Protein AF-A0A9E5FV92-F1 (afdb_monomer)

Foldseek 3Di:
DVVCVLLVNCVQDDDDDVVNVVVVVVCVVCVVVVVVSVVSSVVCCVPGPVNPVVVVVVVVVVVVVVVVVVD

Radius of gyration: 17.6 Å; Cα contacts (8 Å, |Δi|>4): 25; chains: 1; bounding box: 36×28×46 Å

Structure (mmCIF, N/CA/C/O backbone):
data_AF-A0A9E5FV92-F1
#
_entry.id   AF-A0A9E5FV92-F1
#
loop_
_atom_site.group_PDB
_atom_site.id
_atom_site.type_symbol
_atom_site.label_atom_id
_atom_site.label_alt_id
_atom_site.label_comp_id
_atom_site.label_asym_id
_atom_site.label_entity_id
_atom_site.label_seq_id
_atom_site.pdbx_PDB_ins_code
_atom_site.Cartn_x
_atom_site.Cartn_y
_atom_site.Cartn_z
_atom_site.occupancy
_atom_site.B_iso_or_equiv
_atom_site.auth_seq_id
_atom_site.auth_comp_id
_atom_site.auth_asym_id
_atom_site.auth_atom_id
_atom_site.pdbx_PDB_model_num
ATOM 1 N N . GLY A 1 1 ? -2.590 9.526 -0.157 1.00 62.50 1 GLY A N 1
ATOM 2 C CA . GLY A 1 1 ? -1.358 9.225 0.600 1.00 62.50 1 GLY A CA 1
ATOM 3 C C . GLY A 1 1 ? -1.520 8.103 1.613 1.00 62.50 1 GLY A C 1
ATOM 4 O O . GLY A 1 1 ? -0.684 7.217 1.618 1.00 62.50 1 GLY A O 1
ATOM 5 N N . ALA A 1 2 ? -2.578 8.099 2.436 1.00 72.50 2 ALA A N 1
ATOM 6 C CA . ALA A 1 2 ? -2.677 7.239 3.626 1.00 72.50 2 ALA A CA 1
ATOM 7 C C . ALA A 1 2 ? -2.392 5.737 3.408 1.00 72.50 2 ALA A C 1
ATOM 9 O O . ALA A 1 2 ? -1.668 5.144 4.200 1.00 72.50 2 ALA A O 1
ATOM 10 N N . LEU A 1 3 ? -2.896 5.131 2.325 1.00 79.81 3 LEU A N 1
ATOM 11 C CA . LEU A 1 3 ? -2.645 3.712 2.029 1.00 79.81 3 LEU A CA 1
ATOM 12 C C . LEU A 1 3 ? -1.188 3.433 1.649 1.00 79.81 3 LEU A C 1
ATOM 14 O O . LEU A 1 3 ? -0.610 2.468 2.130 1.00 79.81 3 LEU A O 1
ATOM 18 N N . LEU A 1 4 ? -0.582 4.294 0.830 1.00 84.50 4 LEU A N 1
ATOM 19 C CA . LEU A 1 4 ? 0.827 4.173 0.451 1.00 84.50 4 LEU A CA 1
ATOM 20 C C . LEU A 1 4 ? 1.738 4.386 1.66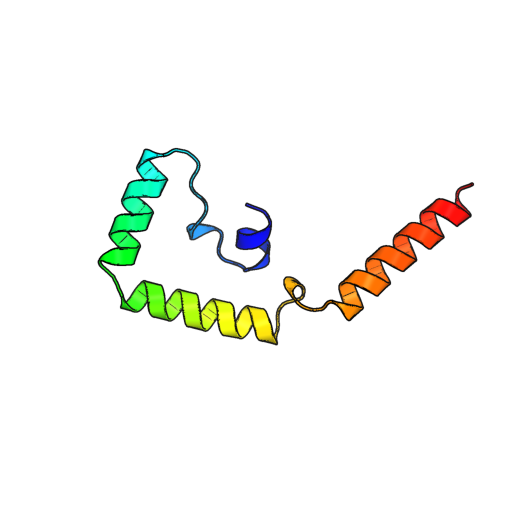3 1.00 84.50 4 LEU A C 1
ATOM 22 O O . LEU A 1 4 ? 2.677 3.627 1.863 1.00 84.50 4 LEU A O 1
ATOM 26 N N . THR A 1 5 ? 1.418 5.350 2.527 1.00 82.56 5 THR A N 1
ATOM 27 C CA . THR A 1 5 ? 2.149 5.576 3.781 1.00 82.56 5 THR A CA 1
ATOM 28 C C . THR A 1 5 ? 2.054 4.370 4.714 1.00 82.56 5 THR A C 1
ATOM 30 O O . THR A 1 5 ? 3.067 3.915 5.236 1.00 82.56 5 THR A O 1
ATOM 33 N N . ALA A 1 6 ? 0.855 3.814 4.895 1.00 80.44 6 ALA A N 1
ATOM 34 C CA . ALA A 1 6 ? 0.660 2.633 5.728 1.00 80.44 6 ALA A CA 1
ATOM 35 C C . ALA A 1 6 ? 1.310 1.375 5.119 1.00 80.44 6 ALA A C 1
ATOM 37 O O . ALA A 1 6 ? 1.747 0.496 5.858 1.00 80.44 6 ALA A O 1
ATOM 38 N N . ALA A 1 7 ? 1.430 1.312 3.790 1.00 83.00 7 ALA A N 1
ATOM 39 C CA . ALA A 1 7 ? 2.179 0.277 3.086 1.00 83.00 7 ALA A CA 1
ATOM 40 C C . ALA A 1 7 ? 3.698 0.531 3.045 1.00 83.00 7 ALA A C 1
ATOM 42 O O . ALA A 1 7 ? 4.416 -0.225 2.397 1.00 83.00 7 ALA A O 1
ATOM 43 N N . GLN A 1 8 ? 4.196 1.569 3.728 1.00 85.00 8 GLN A N 1
ATOM 44 C CA . GLN A 1 8 ? 5.608 1.973 3.738 1.00 85.00 8 GLN A CA 1
ATOM 45 C C . GLN A 1 8 ? 6.170 2.266 2.337 1.00 85.00 8 GLN A C 1
ATOM 47 O O . GLN A 1 8 ? 7.333 1.996 2.067 1.00 85.00 8 GLN A O 1
ATOM 52 N N . LEU A 1 9 ? 5.338 2.834 1.459 1.00 89.94 9 LEU A N 1
ATOM 53 C CA . LEU A 1 9 ? 5.694 3.254 0.100 1.00 89.94 9 LEU A CA 1
ATOM 54 C C . LEU A 1 9 ? 5.469 4.766 -0.126 1.00 89.94 9 LEU A C 1
ATOM 56 O O . LEU A 1 9 ? 4.740 5.152 -1.050 1.00 89.94 9 LEU A O 1
ATOM 60 N N . PRO A 1 10 ? 6.013 5.662 0.724 1.00 90.00 10 PRO A N 1
ATOM 61 C CA . PRO A 1 10 ? 5.848 7.101 0.534 1.00 90.00 10 PRO A CA 1
ATOM 62 C C . PRO A 1 10 ? 6.488 7.611 -0.767 1.00 90.00 10 PRO A C 1
ATOM 64 O O . PRO A 1 10 ? 6.050 8.632 -1.287 1.00 90.00 10 PRO A O 1
ATOM 67 N N . GLU A 1 11 ? 7.466 6.898 -1.333 1.00 89.12 11 GLU A N 1
ATOM 68 C CA . GLU A 1 11 ? 8.157 7.264 -2.575 1.00 89.12 11 GLU A CA 1
ATOM 69 C C . GLU A 1 11 ? 7.265 7.221 -3.829 1.00 89.12 11 GLU A C 1
ATOM 71 O O . GLU A 1 11 ? 7.627 7.773 -4.872 1.00 89.12 11 GLU A O 1
ATOM 76 N N . LEU A 1 12 ? 6.096 6.580 -3.732 1.00 91.62 12 LEU A N 1
ATOM 77 C CA . LEU A 1 12 ? 5.086 6.533 -4.792 1.00 91.62 12 LEU A CA 1
ATOM 78 C C . LEU A 1 12 ? 4.076 7.687 -4.712 1.00 91.62 12 LEU A C 1
ATOM 80 O O . LEU A 1 12 ? 3.196 7.791 -5.567 1.00 91.62 12 LEU A O 1
ATOM 84 N N . ILE A 1 13 ? 4.159 8.540 -3.689 1.00 93.06 13 ILE A N 1
ATOM 85 C CA . ILE A 1 13 ? 3.262 9.684 -3.530 1.00 93.06 13 ILE A CA 1
ATOM 86 C C . ILE A 1 13 ? 3.794 10.846 -4.371 1.00 93.06 13 ILE A C 1
ATOM 88 O O . ILE A 1 13 ? 4.878 11.363 -4.118 1.00 93.06 13 ILE A O 1
ATOM 92 N N . THR A 1 14 ? 3.002 11.282 -5.345 1.00 94.00 14 THR A N 1
ATOM 93 C CA . THR A 1 14 ? 3.265 12.480 -6.149 1.00 94.00 14 THR A CA 1
ATOM 94 C C . THR A 1 14 ? 2.227 13.561 -5.846 1.00 94.00 14 THR A C 1
ATOM 96 O O . THR A 1 14 ? 1.134 13.270 -5.351 1.00 94.00 14 THR A O 1
ATOM 99 N N . TYR A 1 15 ? 2.578 14.824 -6.102 1.00 93.75 15 TYR A N 1
AT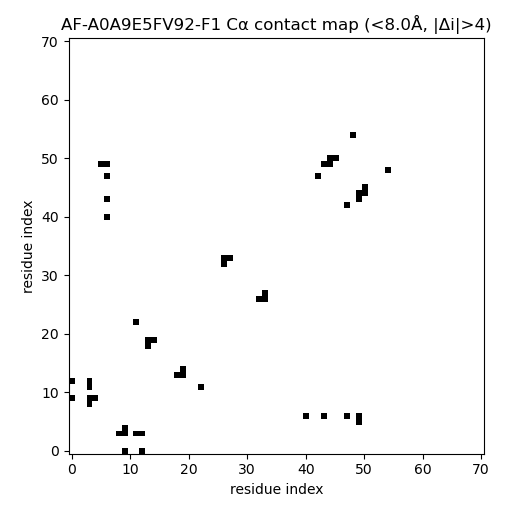OM 100 C CA . TYR A 1 15 ? 1.758 15.988 -5.724 1.00 93.75 15 TYR A CA 1
ATOM 101 C C . TYR A 1 15 ? 1.271 16.811 -6.920 1.00 93.75 15 TYR A C 1
ATOM 103 O O . TYR A 1 15 ? 0.496 17.751 -6.753 1.00 93.75 15 TYR A O 1
ATOM 111 N N . ASN A 1 16 ? 1.709 16.459 -8.125 1.00 95.62 16 ASN A N 1
ATOM 112 C CA . ASN A 1 16 ? 1.260 17.048 -9.375 1.00 95.62 16 ASN A CA 1
ATOM 113 C C . ASN A 1 16 ? 1.258 15.978 -10.482 1.00 95.62 16 ASN A C 1
ATOM 115 O O . ASN A 1 16 ? 1.756 14.863 -10.298 1.00 95.62 16 ASN A O 1
ATOM 119 N N . LEU A 1 17 ? 0.651 16.318 -11.619 1.00 95.31 17 LEU A N 1
ATOM 120 C CA . LEU A 1 17 ? 0.457 15.383 -12.724 1.00 95.31 17 LEU A CA 1
ATOM 121 C C . LEU A 1 17 ? 1.763 15.051 -13.461 1.00 95.31 17 LEU A C 1
ATOM 123 O O . LEU A 1 17 ? 1.926 13.920 -13.906 1.00 95.31 17 LEU A O 1
ATOM 127 N N . HIS A 1 18 ? 2.689 16.006 -13.555 1.00 96.00 18 HIS A N 1
ATOM 128 C CA . HIS A 1 18 ? 3.964 15.812 -14.242 1.00 96.00 18 HIS A CA 1
ATOM 129 C C . HIS A 1 18 ? 4.830 14.774 -13.516 1.00 96.00 18 HIS A C 1
ATOM 131 O O . HIS A 1 18 ? 5.214 13.771 -14.109 1.00 96.00 18 HIS A O 1
ATOM 137 N N . ASP A 1 19 ? 5.007 14.932 -12.203 1.00 95.38 19 ASP A N 1
ATOM 138 C CA . ASP A 1 19 ? 5.747 13.978 -11.371 1.00 95.38 19 ASP A CA 1
ATOM 139 C C . ASP A 1 19 ? 5.089 12.591 -11.380 1.00 95.38 19 ASP A C 1
ATOM 141 O O . ASP A 1 19 ? 5.770 11.568 -11.294 1.00 95.38 19 ASP A O 1
ATOM 145 N N . TYR A 1 20 ? 3.753 12.541 -11.462 1.00 95.56 20 TYR A N 1
ATOM 146 C CA . TYR A 1 20 ? 3.013 11.286 -11.590 1.00 95.56 20 TYR A CA 1
ATOM 147 C C . TYR A 1 20 ? 3.350 10.565 -12.899 1.00 95.56 20 TYR A C 1
ATOM 149 O O . TYR A 1 20 ? 3.624 9.364 -12.880 1.00 95.56 20 TYR A O 1
ATOM 157 N N . GLU A 1 21 ? 3.356 11.290 -14.018 1.00 96.56 21 GLU A N 1
ATOM 158 C CA . GLU A 1 21 ? 3.693 10.748 -15.334 1.00 96.56 21 GLU A CA 1
ATOM 159 C C . GLU A 1 21 ? 5.142 10.261 -15.383 1.00 96.56 21 GLU A C 1
ATOM 161 O O . GLU A 1 21 ? 5.387 9.106 -15.735 1.00 96.56 21 GLU A O 1
ATOM 166 N N . GLU A 1 22 ? 6.097 11.084 -14.946 1.00 96.38 22 GLU A N 1
ATOM 167 C CA . GLU A 1 22 ? 7.508 10.694 -14.903 1.00 96.38 22 GLU A CA 1
ATOM 168 C C . GLU A 1 22 ? 7.722 9.447 -14.040 1.00 96.38 22 GLU A C 1
ATOM 170 O O . GLU A 1 22 ? 8.438 8.522 -14.434 1.00 96.38 22 GLU A O 1
ATOM 175 N N . LYS A 1 23 ? 7.050 9.366 -12.882 1.00 94.25 23 LYS A N 1
ATOM 176 C CA . LYS A 1 23 ? 7.110 8.185 -12.012 1.00 94.25 23 LYS A CA 1
ATOM 177 C C . LYS A 1 23 ? 6.528 6.951 -12.694 1.00 94.25 23 LYS A C 1
ATOM 179 O O . LYS A 1 23 ? 7.116 5.874 -12.596 1.00 94.25 23 LYS A O 1
ATOM 184 N N . ALA A 1 24 ? 5.398 7.089 -13.382 1.00 94.50 24 ALA A N 1
ATOM 185 C CA . ALA A 1 24 ? 4.768 5.988 -14.100 1.00 94.50 24 ALA A CA 1
ATOM 186 C C . ALA A 1 24 ? 5.672 5.464 -15.227 1.00 94.50 24 ALA A C 1
ATOM 188 O O . ALA A 1 24 ? 5.858 4.252 -15.346 1.00 94.50 24 ALA A O 1
ATOM 189 N N . VAL A 1 25 ? 6.295 6.361 -15.998 1.00 96.19 25 VAL A N 1
ATOM 190 C CA . VAL A 1 25 ? 7.253 6.004 -17.056 1.00 96.19 25 VAL A CA 1
ATOM 191 C C . VAL A 1 25 ? 8.503 5.347 -16.471 1.00 96.19 25 VAL A C 1
ATOM 193 O O . VAL A 1 25 ? 8.945 4.312 -16.973 1.00 96.19 25 VAL A O 1
ATOM 196 N N . ALA A 1 26 ? 9.053 5.884 -15.379 1.00 94.00 26 ALA A N 1
ATOM 197 C CA . ALA A 1 26 ? 10.199 5.292 -14.694 1.00 94.00 26 ALA A CA 1
ATOM 198 C C . ALA A 1 26 ? 9.896 3.860 -14.219 1.00 94.00 26 ALA A C 1
ATOM 200 O O . ALA A 1 26 ? 10.691 2.953 -14.453 1.00 94.00 26 ALA A O 1
ATOM 201 N N . LEU A 1 27 ? 8.723 3.622 -13.630 1.00 94.44 27 LEU A N 1
ATOM 202 C CA . LEU A 1 27 ? 8.306 2.282 -13.208 1.00 94.44 27 LEU A CA 1
ATOM 203 C C . LEU A 1 27 ? 8.074 1.338 -14.393 1.00 94.44 27 LEU A C 1
ATOM 205 O O . LEU A 1 27 ? 8.476 0.177 -14.331 1.00 94.44 27 LEU A O 1
ATOM 209 N N . ALA A 1 28 ? 7.469 1.826 -15.479 1.00 93.12 28 ALA A N 1
ATOM 210 C CA . ALA A 1 28 ? 7.222 1.034 -16.683 1.00 93.12 28 ALA A CA 1
ATOM 211 C C . ALA A 1 28 ? 8.522 0.599 -17.380 1.00 93.12 28 ALA A C 1
ATOM 213 O O . ALA A 1 28 ? 8.587 -0.487 -17.953 1.00 93.12 28 ALA A O 1
ATOM 214 N N . THR A 1 29 ? 9.562 1.432 -17.312 1.00 95.44 29 THR A N 1
ATOM 215 C CA . THR A 1 29 ? 10.868 1.176 -17.940 1.00 95.44 29 THR A CA 1
ATOM 216 C C . THR A 1 29 ? 11.832 0.382 -17.054 1.00 95.44 29 THR A C 1
ATOM 218 O O . THR A 1 29 ? 12.789 -0.192 -17.570 1.00 95.44 29 THR A O 1
ATOM 221 N N . HIS A 1 30 ? 11.563 0.276 -15.748 1.00 94.88 30 HIS A N 1
ATOM 222 C CA . HIS A 1 30 ? 12.402 -0.438 -14.781 1.00 94.88 30 HIS A CA 1
ATOM 223 C C . HIS A 1 30 ? 11.631 -1.604 -14.134 1.00 94.88 30 HIS A C 1
ATOM 225 O O . HIS A 1 30 ? 11.153 -1.499 -13.000 1.00 94.88 30 HIS A O 1
ATOM 231 N N . PRO A 1 31 ? 11.526 -2.765 -14.812 1.00 92.06 31 PRO A N 1
ATOM 232 C CA . PRO A 1 31 ? 10.758 -3.908 -14.310 1.00 92.06 31 PRO A CA 1
ATOM 233 C C . PRO A 1 31 ? 11.287 -4.462 -12.978 1.00 92.06 31 PRO A C 1
ATOM 235 O O . PRO A 1 31 ? 10.505 -4.987 -12.185 1.00 92.06 31 PRO A O 1
ATOM 238 N N . ALA A 1 32 ? 12.585 -4.303 -12.697 1.00 94.06 32 ALA A N 1
ATOM 239 C CA . ALA A 1 32 ? 13.186 -4.685 -11.419 1.00 94.06 32 ALA A CA 1
ATOM 240 C C . ALA A 1 32 ? 12.596 -3.893 -10.237 1.00 94.06 32 ALA A C 1
ATOM 242 O O . ALA A 1 32 ? 12.274 -4.483 -9.206 1.00 94.06 32 ALA A O 1
ATOM 243 N N . GLU A 1 33 ? 12.362 -2.587 -10.405 1.00 92.12 33 GLU A N 1
ATOM 244 C CA . GLU A 1 33 ? 11.703 -1.766 -9.383 1.00 92.12 33 GLU A CA 1
ATOM 245 C C . GLU A 1 33 ? 10.247 -2.191 -9.187 1.00 92.12 33 GLU A C 1
ATOM 247 O O . GLU A 1 33 ? 9.791 -2.353 -8.056 1.00 92.12 33 GLU A O 1
ATOM 252 N N . CYS A 1 34 ? 9.528 -2.486 -10.273 1.00 92.38 34 CYS A N 1
ATOM 253 C CA . CYS A 1 34 ? 8.181 -3.047 -10.176 1.00 92.38 34 CYS A CA 1
ATOM 254 C C . CYS A 1 34 ? 8.160 -4.375 -9.403 1.00 92.38 34 CYS A C 1
ATOM 256 O O . CYS A 1 34 ? 7.250 -4.615 -8.607 1.00 92.38 34 CYS A O 1
ATOM 258 N N . GLN A 1 35 ? 9.148 -5.246 -9.618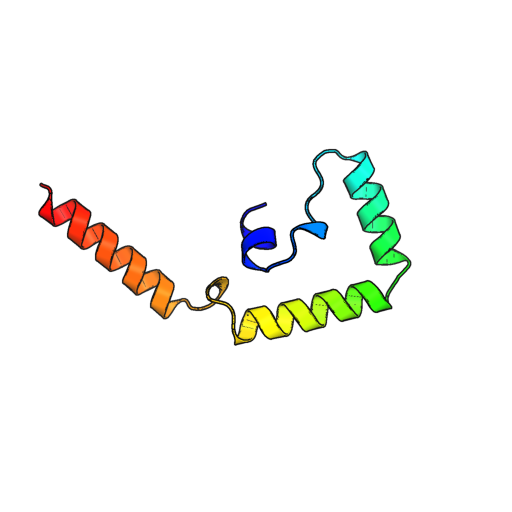 1.00 93.50 35 GLN A N 1
ATOM 259 C CA . GLN A 1 35 ? 9.253 -6.509 -8.895 1.00 93.50 35 GLN A CA 1
ATOM 260 C C . GLN A 1 35 ? 9.569 -6.287 -7.412 1.00 93.50 35 GLN A C 1
ATOM 262 O O . GLN A 1 35 ? 8.909 -6.887 -6.565 1.00 93.50 35 GLN A O 1
ATOM 267 N N . ARG A 1 36 ? 10.497 -5.377 -7.089 1.00 94.00 36 ARG A N 1
ATOM 268 C CA . ARG A 1 36 ? 10.818 -4.984 -5.709 1.00 94.00 36 ARG A CA 1
ATOM 269 C C . ARG A 1 36 ? 9.580 -4.475 -4.968 1.00 94.00 36 ARG A C 1
ATOM 271 O O . ARG A 1 36 ? 9.287 -4.949 -3.873 1.00 94.00 36 ARG A O 1
ATOM 278 N N . LEU A 1 37 ? 8.819 -3.570 -5.587 1.00 92.88 37 LEU A N 1
ATOM 279 C CA . LEU A 1 37 ? 7.582 -3.026 -5.019 1.00 92.88 37 LEU A CA 1
ATOM 280 C C . LEU A 1 37 ? 6.526 -4.115 -4.787 1.00 92.88 37 LEU A C 1
ATOM 282 O O . LEU A 1 37 ? 5.852 -4.116 -3.760 1.00 92.88 37 LEU A O 1
ATOM 286 N N . ARG A 1 38 ? 6.392 -5.075 -5.711 1.00 91.19 38 ARG A N 1
ATOM 287 C CA . ARG A 1 38 ? 5.471 -6.213 -5.553 1.00 91.19 38 ARG A CA 1
ATOM 288 C C . ARG A 1 38 ? 5.875 -7.133 -4.403 1.00 91.19 38 ARG A C 1
ATOM 290 O O . ARG A 1 38 ? 4.997 -7.540 -3.646 1.00 91.19 38 ARG A O 1
ATOM 297 N N . SER A 1 39 ? 7.164 -7.441 -4.262 1.00 91.44 39 SER A N 1
ATOM 298 C CA . SER A 1 39 ? 7.674 -8.245 -3.144 1.00 91.44 39 SER A CA 1
ATOM 299 C C . SER A 1 39 ? 7.421 -7.551 -1.806 1.00 91.44 39 SER A C 1
ATOM 301 O O . SER A 1 39 ? 6.846 -8.160 -0.908 1.00 91.44 39 SER A O 1
ATOM 303 N N . HIS A 1 40 ? 7.724 -6.253 -1.717 1.00 90.25 40 HIS A N 1
ATOM 304 C CA . HIS A 1 40 ? 7.438 -5.442 -0.530 1.00 90.25 40 HIS A CA 1
ATOM 305 C C . HIS A 1 40 ? 5.947 -5.452 -0.174 1.00 90.25 40 HIS A C 1
ATOM 307 O O . HIS A 1 40 ? 5.569 -5.710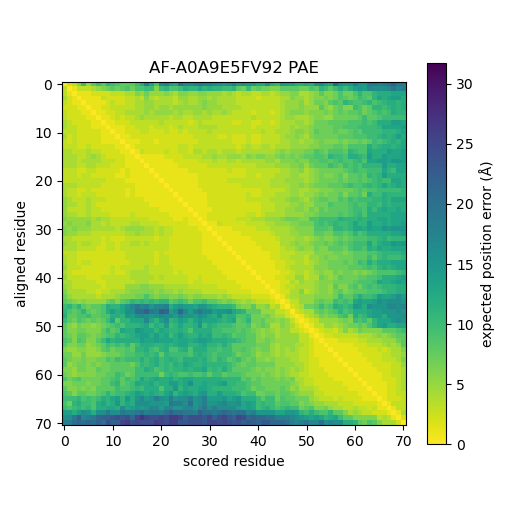 0.965 1.00 90.25 40 HIS A O 1
ATOM 313 N N . LEU A 1 41 ? 5.063 -5.259 -1.159 1.00 88.69 41 LEU A N 1
ATOM 314 C CA . LEU A 1 41 ? 3.616 -5.329 -0.934 1.00 88.69 41 LEU A CA 1
ATOM 315 C C . LEU A 1 41 ? 3.152 -6.715 -0.469 1.00 88.69 41 LEU A C 1
ATOM 317 O O . LEU A 1 41 ? 2.224 -6.801 0.334 1.00 88.69 41 LEU A O 1
ATOM 321 N N . ALA A 1 42 ? 3.768 -7.798 -0.945 1.00 88.31 42 ALA A N 1
ATOM 322 C CA . ALA A 1 42 ? 3.450 -9.147 -0.484 1.00 88.31 42 ALA A CA 1
ATOM 323 C C . ALA A 1 42 ? 3.853 -9.357 0.988 1.00 88.31 42 ALA A C 1
ATOM 325 O O . ALA A 1 42 ? 3.088 -9.948 1.753 1.00 88.31 42 ALA A O 1
ATOM 326 N N . GLU A 1 43 ? 5.003 -8.826 1.402 1.00 86.31 43 GLU A N 1
ATOM 327 C CA . GLU A 1 43 ? 5.466 -8.851 2.794 1.00 86.31 43 GLU A CA 1
ATOM 328 C C . GLU A 1 43 ? 4.576 -8.002 3.704 1.00 86.31 43 GLU A C 1
ATOM 330 O O . GLU A 1 43 ? 4.119 -8.481 4.746 1.00 86.31 43 GLU A O 1
ATOM 335 N N . VAL A 1 44 ? 4.244 -6.779 3.284 1.00 85.00 44 VAL A N 1
ATOM 336 C CA . VAL A 1 44 ? 3.312 -5.890 3.993 1.00 85.00 44 VAL A CA 1
ATOM 337 C C . VAL A 1 44 ? 1.914 -6.497 4.061 1.00 85.00 44 VAL A C 1
ATOM 339 O O . VAL A 1 44 ? 1.225 -6.330 5.059 1.00 85.00 44 VAL A O 1
ATOM 342 N N . ARG A 1 45 ? 1.468 -7.244 3.050 1.00 80.56 45 ARG A N 1
ATOM 343 C CA . ARG A 1 45 ? 0.180 -7.945 3.122 1.00 80.56 45 ARG A CA 1
ATOM 344 C C . ARG A 1 45 ? 0.174 -9.023 4.205 1.00 80.56 45 ARG A C 1
ATOM 346 O O . ARG A 1 45 ? -0.832 -9.193 4.881 1.00 80.56 45 ARG A O 1
ATOM 353 N N . ASN A 1 46 ? 1.281 -9.745 4.355 1.00 77.19 46 ASN A N 1
ATOM 354 C CA . ASN A 1 46 ? 1.381 -10.851 5.306 1.00 77.19 46 ASN A CA 1
ATOM 355 C C . ASN A 1 46 ? 1.677 -10.383 6.741 1.00 77.19 46 ASN A C 1
ATOM 357 O O . ASN A 1 46 ? 1.265 -11.042 7.690 1.00 77.19 46 ASN A O 1
ATOM 361 N N . SER A 1 47 ? 2.404 -9.275 6.906 1.00 71.31 47 SER A N 1
ATOM 362 C CA . SER A 1 47 ? 2.889 -8.785 8.210 1.00 71.31 47 SER A CA 1
ATOM 363 C C . SER A 1 47 ? 2.289 -7.444 8.645 1.00 71.31 47 SER A C 1
ATOM 365 O O . SER A 1 47 ? 2.424 -7.036 9.799 1.00 71.31 47 SER A O 1
ATOM 367 N N . GLY A 1 48 ? 1.640 -6.729 7.731 1.00 67.12 48 GLY A N 1
ATOM 368 C CA . GLY A 1 48 ? 1.198 -5.360 7.935 1.00 67.12 48 GLY A CA 1
ATOM 369 C C . GLY A 1 48 ? -0.151 -5.265 8.633 1.00 67.12 48 GLY A C 1
ATOM 370 O O . GLY A 1 48 ? -1.1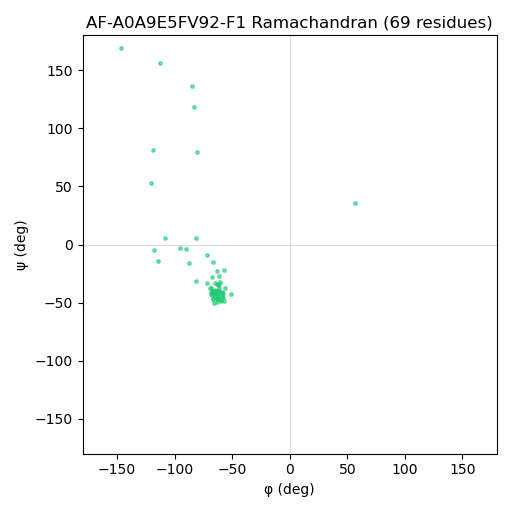33 -5.907 8.266 1.00 67.12 48 GLY A O 1
ATOM 371 N N . VAL A 1 49 ? -0.217 -4.335 9.584 1.00 67.50 49 VAL A N 1
ATOM 372 C CA . VAL A 1 49 ? -1.429 -3.952 10.332 1.00 67.50 49 VAL A CA 1
ATOM 373 C C . VAL A 1 49 ? -2.570 -3.494 9.411 1.00 67.50 49 VAL A C 1
ATOM 375 O O . VAL A 1 49 ? -3.734 -3.553 9.789 1.00 67.50 49 VAL A O 1
ATOM 378 N N . LEU A 1 50 ? -2.238 -3.069 8.190 1.00 67.50 50 LEU A N 1
ATOM 379 C CA . LEU A 1 50 ? -3.173 -2.603 7.166 1.00 67.50 50 LEU A CA 1
ATOM 380 C C . LEU A 1 50 ? -4.196 -3.680 6.763 1.00 67.50 50 LEU A C 1
ATOM 382 O O . LEU A 1 50 ? -5.337 -3.350 6.457 1.00 67.50 50 LEU A O 1
ATOM 386 N N . PHE A 1 51 ? -3.801 -4.956 6.801 1.00 68.81 51 PHE A N 1
ATOM 387 C CA . PHE A 1 51 ? 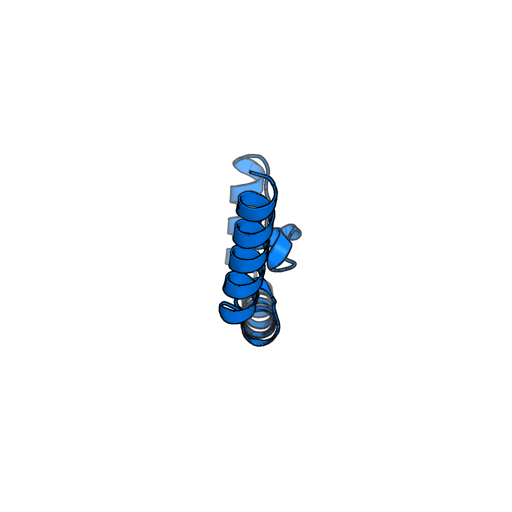-4.658 -6.089 6.437 1.00 68.81 51 PHE A CA 1
ATOM 388 C C . PHE A 1 51 ? -5.089 -6.936 7.644 1.00 68.81 51 PHE A C 1
ATOM 390 O O . PHE A 1 51 ? -5.767 -7.947 7.472 1.00 68.81 51 PHE A O 1
ATOM 397 N N . ASP A 1 52 ? -4.755 -6.520 8.871 1.00 75.88 52 ASP A N 1
ATOM 398 C CA . ASP A 1 52 ? -5.237 -7.171 10.093 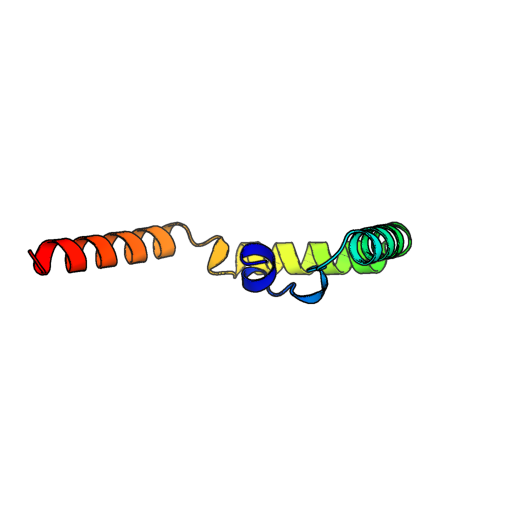1.00 75.88 52 ASP A CA 1
ATOM 399 C C . ASP A 1 52 ? -6.666 -6.701 10.410 1.00 75.88 52 ASP A C 1
ATOM 401 O O . ASP A 1 52 ? -6.911 -5.827 11.249 1.00 75.88 52 ASP A O 1
ATOM 405 N N . THR A 1 53 ? -7.629 -7.294 9.699 1.00 79.50 53 THR A N 1
ATOM 406 C CA . THR A 1 53 ? -9.060 -6.993 9.843 1.00 79.50 53 THR A CA 1
ATOM 407 C C . THR A 1 53 ? -9.544 -7.181 11.280 1.00 79.50 53 THR A C 1
ATOM 409 O O . THR A 1 53 ? -10.334 -6.380 11.776 1.00 79.50 53 THR A O 1
ATOM 412 N N . SER A 1 54 ? -9.039 -8.199 11.980 1.00 82.81 54 SER A N 1
ATOM 413 C CA . SER A 1 54 ? -9.438 -8.491 13.359 1.00 82.81 54 SER A CA 1
ATOM 414 C C . SER A 1 54 ? -8.991 -7.391 14.320 1.00 82.81 54 SER A C 1
ATOM 416 O O . SER A 1 54 ? -9.749 -6.980 15.199 1.00 82.81 54 SER A O 1
ATOM 418 N N . ARG A 1 55 ? -7.762 -6.885 14.166 1.00 81.06 55 ARG A N 1
ATOM 419 C CA . ARG A 1 55 ? -7.268 -5.756 14.965 1.00 81.06 55 ARG A CA 1
ATOM 420 C C . ARG A 1 55 ? -7.984 -4.457 14.621 1.00 81.06 55 ARG A C 1
ATOM 422 O O . ARG A 1 55 ? -8.272 -3.686 15.533 1.00 81.06 55 ARG A O 1
ATOM 429 N N . PHE A 1 56 ? -8.298 -4.228 13.347 1.00 82.94 56 PHE A N 1
ATOM 430 C CA . PHE A 1 56 ? -9.096 -3.075 12.934 1.00 82.94 56 PHE A CA 1
ATO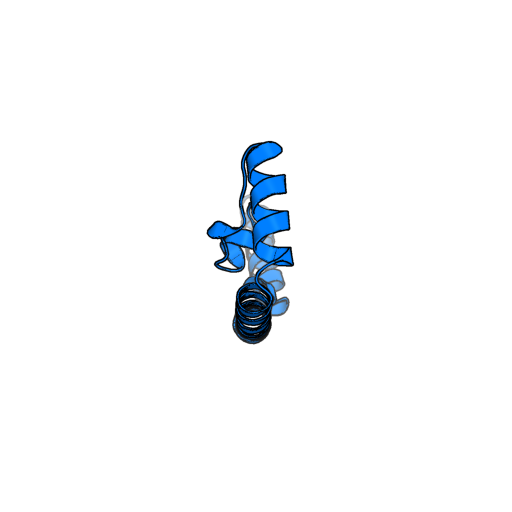M 431 C C . PHE A 1 56 ? -10.481 -3.077 13.600 1.00 82.94 56 PHE A C 1
ATOM 433 O O . PHE A 1 56 ? -10.859 -2.074 14.201 1.00 82.94 56 PHE A O 1
ATOM 440 N N . ALA A 1 57 ? -11.188 -4.213 13.575 1.00 87.00 57 ALA A N 1
ATOM 441 C CA . ALA A 1 57 ? -12.497 -4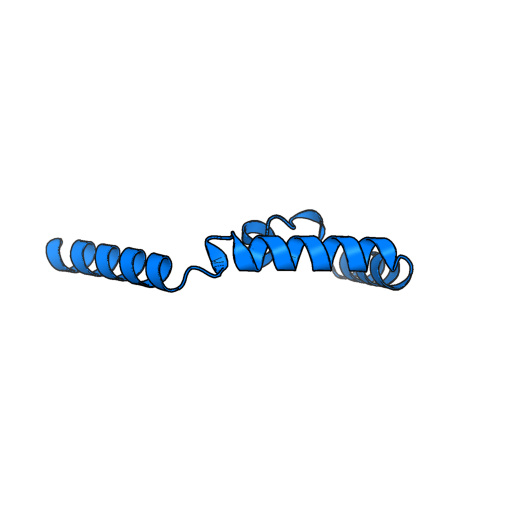.359 14.211 1.00 87.00 57 ALA A CA 1
ATOM 442 C C . ALA A 1 57 ? -12.439 -4.095 15.723 1.00 87.00 57 ALA A C 1
ATOM 444 O O . ALA A 1 57 ? -13.181 -3.253 16.219 1.00 87.00 57 ALA A O 1
ATOM 445 N N . ARG A 1 58 ? -11.488 -4.710 16.443 1.00 88.00 58 ARG A N 1
ATOM 446 C CA . ARG A 1 58 ? -11.316 -4.474 17.889 1.00 88.00 58 ARG A CA 1
ATOM 447 C C . ARG A 1 58 ? -11.032 -3.010 18.224 1.00 88.00 58 ARG A C 1
ATOM 449 O O . ARG A 1 58 ? -11.575 -2.484 19.189 1.00 88.00 58 ARG A O 1
ATOM 456 N N . ASN A 1 59 ? -10.181 -2.347 17.438 1.00 87.62 59 ASN A N 1
ATOM 457 C CA . ASN A 1 59 ? -9.895 -0.925 17.633 1.00 87.62 59 ASN A CA 1
ATOM 458 C C . ASN A 1 59 ? -11.152 -0.070 17.422 1.00 87.62 59 ASN A C 1
ATOM 460 O O . ASN A 1 59 ? -11.376 0.876 18.172 1.00 87.62 59 ASN A O 1
ATOM 464 N N . LEU A 1 60 ? -11.969 -0.404 16.420 1.00 88.81 60 LEU A N 1
ATOM 465 C CA . LEU A 1 60 ? -13.218 0.297 16.138 1.00 88.81 60 LEU A CA 1
ATOM 466 C C . LEU A 1 60 ? -14.248 0.090 17.260 1.00 88.81 60 LEU A C 1
ATOM 468 O O . LEU A 1 60 ? -14.827 1.057 17.749 1.00 88.81 60 LEU A O 1
ATOM 472 N N . GLU A 1 61 ? -14.430 -1.150 17.712 1.00 93.19 61 GLU A N 1
ATOM 473 C CA . GLU A 1 61 ? -15.321 -1.500 18.824 1.00 93.19 61 GLU A CA 1
ATOM 474 C C . GLU A 1 61 ? -14.929 -0.779 20.119 1.00 93.19 61 GLU A C 1
ATOM 476 O O . GLU A 1 61 ? -15.789 -0.208 20.786 1.00 93.19 61 GLU A O 1
ATOM 481 N N . ALA A 1 62 ? -13.634 -0.733 20.448 1.00 92.06 62 ALA A N 1
ATOM 482 C CA . ALA A 1 62 ? -13.136 -0.017 21.622 1.00 92.06 62 ALA A CA 1
ATOM 483 C C . ALA A 1 62 ? -13.435 1.494 21.557 1.00 92.06 62 ALA A C 1
ATOM 485 O O . ALA A 1 62 ? -13.780 2.114 22.568 1.00 92.06 62 ALA A O 1
ATOM 486 N N . GLN A 1 63 ? -13.348 2.091 20.364 1.00 92.69 63 GLN A N 1
ATOM 487 C CA . GLN A 1 63 ? -13.709 3.495 20.157 1.00 92.69 63 GLN A CA 1
ATOM 488 C C . GLN A 1 63 ? -15.217 3.723 20.305 1.00 92.69 63 GLN A C 1
ATOM 490 O O . GLN A 1 63 ? -15.624 4.684 20.955 1.00 92.69 63 GLN A O 1
ATOM 495 N N . PHE A 1 64 ? -16.057 2.820 19.792 1.00 92.62 64 PHE A N 1
ATOM 496 C CA . PHE A 1 64 ? -17.502 2.902 20.019 1.00 92.62 64 PHE A CA 1
ATOM 497 C C . PHE A 1 64 ? -17.875 2.747 21.496 1.00 92.62 64 PHE A C 1
ATOM 499 O O . PHE A 1 64 ? -18.707 3.506 21.986 1.00 92.62 64 PHE A O 1
ATOM 506 N N . GLN A 1 65 ? -17.235 1.833 22.231 1.00 93.25 65 GLN A N 1
ATOM 507 C CA . GLN A 1 65 ? -17.445 1.691 23.677 1.00 93.25 65 GLN A CA 1
ATOM 508 C C . GLN A 1 65 ? -17.061 2.964 24.438 1.00 93.25 65 GLN A C 1
ATOM 510 O O . GLN A 1 65 ? -17.791 3.384 25.332 1.00 93.25 65 GLN A O 1
ATOM 515 N N . THR A 1 66 ? -15.952 3.603 24.054 1.00 92.81 66 THR A N 1
ATOM 516 C CA . THR A 1 66 ? -15.520 4.877 24.645 1.00 92.81 66 THR A CA 1
ATOM 517 C C . THR A 1 66 ? -16.547 5.976 24.387 1.00 92.81 66 THR A C 1
ATOM 519 O O . THR A 1 66 ? -16.928 6.679 25.317 1.00 92.81 66 THR A O 1
ATOM 522 N N . LEU A 1 67 ? -17.028 6.100 23.147 1.00 91.75 67 LEU A N 1
ATOM 523 C CA . LEU A 1 67 ? -18.012 7.112 22.768 1.00 91.75 67 LEU A CA 1
ATOM 524 C C . LEU A 1 67 ? -19.336 6.934 23.523 1.00 91.75 67 LEU A C 1
ATOM 526 O O . LEU A 1 67 ? -19.907 7.909 23.999 1.00 91.75 67 LEU A O 1
ATOM 530 N N . VAL A 1 68 ? -19.811 5.692 23.649 1.00 90.94 68 VAL A N 1
ATOM 531 C CA . VAL A 1 68 ? -21.050 5.382 24.375 1.00 90.94 68 VAL A CA 1
ATOM 532 C C . VAL A 1 68 ? -20.886 5.590 25.881 1.00 90.94 68 VAL A C 1
ATOM 534 O O . VAL A 1 68 ? -21.809 6.078 26.514 1.00 90.94 68 VAL A O 1
ATOM 537 N N . GLY A 1 69 ? -19.724 5.273 26.460 1.00 82.81 69 GLY A N 1
ATOM 538 C CA . GLY A 1 69 ? -19.453 5.512 27.883 1.00 82.81 69 GLY A CA 1
ATOM 539 C C . GLY A 1 69 ? -19.259 6.987 28.262 1.00 82.81 69 GLY A C 1
ATOM 540 O O . GLY A 1 69 ? -19.164 7.295 29.447 1.00 82.81 69 GLY A O 1
ATOM 541 N N . GLN A 1 70 ? -19.161 7.884 27.277 1.00 75.19 70 GLN A N 1
ATOM 542 C CA . GLN A 1 70 ? -19.069 9.337 27.463 1.00 75.19 70 GLN A CA 1
ATOM 543 C C . GLN A 1 70 ? -20.426 10.057 27.355 1.00 75.19 70 GLN A C 1
ATOM 545 O O . GLN A 1 70 ? -20.469 11.276 27.535 1.00 75.19 70 GLN A O 1
ATOM 550 N N . LEU A 1 71 ? -21.503 9.324 27.056 1.00 60.22 71 LEU A N 1
ATOM 551 C CA . LEU A 1 71 ? -22.893 9.794 27.070 1.00 60.22 71 LEU A CA 1
ATOM 552 C C . LEU A 1 71 ? -23.559 9.457 28.409 1.00 60.22 71 LEU A C 1
ATOM 554 O O . LEU A 1 71 ? -24.357 10.302 28.871 1.00 60.22 71 LEU A O 1
#

Solvent-accessible surface area (backbone atoms only — not comparable to full-atom values): 4221 Å² total; per-residue (Å²): 104,70,69,39,50,74,65,72,38,59,89,76,64,64,92,51,70,66,60,42,49,54,49,52,52,52,44,74,75,32,62,68,57,49,49,52,53,49,51,50,51,54,50,39,58,76,73,30,74,88,64,37,62,70,60,52,50,53,55,51,53,53,51,51,53,52,58,61,74,72,110

Nearest PDB structures (foldseek):
  2xgs-assembly2_B  TM=9.348E-01  e=7.818E-01  Xanthomonas campestris
  7s3h-assembly1_P  TM=3.350E-01  e=6.360E+00  Streptococcus pyogenes serotype M1

Secondary structure (DSSP, 8-state):
-HHHHHTT-GGG--SSHHHHHHHHHHHHH-HHHHHHHHHHHHHHHHH-GGG-HHHHHHHHHHHHHHHHHT-

Sequence (71 aa):
GALLTAAQLPELITYNLHDYEEKAVALATHPAECQRLRSHLAEVRNSGVLFDTSRFARNLEAQFQTLVGQL

Mean predicted aligned error: 6.48 Å

pLDDT: mean 87.08, std 8.95, range [60.22, 96.56]